Protein AF-A0A3S3R2S1-F1 (afdb_monomer)

Radius of gyration: 17.29 Å; Cα contacts (8 Å, |Δi|>4): 40; chains: 1; bounding box: 43×30×41 Å

Organism: NCBI:txid1859130

Solvent-accessible surface area (backbone atoms only — not comparable to full-atom values): 5576 Å² total; per-residue (Å²): 132,87,82,72,62,73,85,76,42,58,65,68,59,58,54,46,52,56,54,51,52,48,50,60,41,51,45,68,48,100,89,43,82,40,44,58,66,67,61,42,51,50,51,54,60,71,33,42,71,76,83,38,59,52,68,59,55,49,52,50,59,77,46,35,72,58,54,53,49,55,50,53,55,50,53,53,51,52,52,52,50,51,62,64,48,51,67,62,58,58,65,72,76,104

Sequence (94 aa):
PSGFAGEKIHEAARIVAVADVFDALTTKRAYKKAWPFDDAVAEIIRCSGTYFEPRLVRLFQDILPDILQIKKEWDAREQKRKKAVWPIQLDMLR

Mean predicted aligned error: 7.54 Å

Nearest PDB structures (foldseek):
  4r8z-assembly1_B  TM=9.510E-01  e=6.596E-03  Pseudomonas aeruginosa PAO1
  4me4-assembly1_B  TM=9.368E-01  e=1.024E-02  Persephonella marina EX-H1
  6h4h-assembly1_A  TM=3.113E-01  e=8.452E+00  Homo sapiens
  3kh1-assembly1_A  TM=3.347E-01  e=7.938E+00  Paramagnetospirillum magnetotacticum MS-1

InterPro domains:
  IPR037522 HD-GYP domain [PF13487] (1-56)
  IPR037522 HD-GYP domain [PS51832] (1-76)
  IPR052020 Cyclic di-GMP and 3'3'-cGAMP-specific phosphodiesterases [PTHR45228] (1-76)

pLDDT: mean 84.3, std 15.12, range [47.91, 98.0]

Secondary structure (DSSP, 8-state):
-----GGGS-HHHHHHHHHHHHHHHHSPBTTBPPPPHHHHHHHHHHTBTTTB-HHHHHHHHHTHHHHHHHHHHHHHHHHHHHHHHHHHHHTT--

Structure (mmCIF, N/CA/C/O backbone):
data_AF-A0A3S3R2S1-F1
#
_entry.id   AF-A0A3S3R2S1-F1
#
loop_
_atom_site.group_PDB
_atom_site.id
_atom_site.type_symbol
_atom_site.label_atom_id
_atom_site.label_alt_id
_atom_site.label_comp_id
_atom_site.label_asym_id
_atom_site.label_entity_id
_atom_site.label_seq_id
_atom_site.pdbx_PDB_ins_code
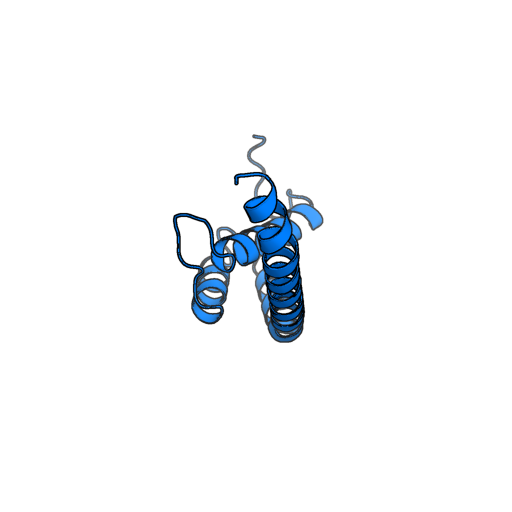_atom_site.Cartn_x
_atom_site.Cartn_y
_atom_site.Cartn_z
_atom_site.occupancy
_atom_site.B_iso_or_equiv
_atom_site.auth_seq_id
_atom_site.auth_comp_id
_atom_site.auth_asym_id
_atom_site.auth_atom_id
_atom_site.pdbx_PDB_model_num
ATOM 1 N N . PRO A 1 1 ? -5.884 20.196 11.730 1.00 47.91 1 PRO A N 1
ATOM 2 C CA . PRO A 1 1 ? -6.423 18.873 11.325 1.00 47.91 1 PRO A CA 1
ATOM 3 C C . PRO A 1 1 ? -7.511 18.400 12.305 1.00 47.91 1 PRO A C 1
ATOM 5 O O . PRO A 1 1 ? -7.293 18.439 13.509 1.00 47.91 1 PRO A O 1
ATOM 8 N N . SER A 1 2 ? -8.683 18.003 11.805 1.00 53.62 2 SER A N 1
ATOM 9 C CA . SER A 1 2 ? -9.932 17.899 12.586 1.00 53.62 2 SER A CA 1
ATOM 10 C C . SER A 1 2 ? -10.112 16.630 13.444 1.00 53.62 2 SER A C 1
ATOM 12 O O . SER A 1 2 ? -11.237 16.306 13.799 1.00 53.62 2 SER A O 1
ATOM 14 N N . GLY A 1 3 ? -9.040 15.904 13.785 1.00 54.81 3 GLY A N 1
ATOM 15 C CA . GLY A 1 3 ? -9.053 14.849 14.818 1.00 54.81 3 GLY A CA 1
ATOM 16 C C . GLY A 1 3 ? -10.063 13.701 14.646 1.00 54.81 3 GLY A C 1
ATOM 17 O O . GLY A 1 3 ? -10.354 13.006 15.617 1.00 54.81 3 GLY A O 1
ATOM 18 N N . PHE A 1 4 ? -10.635 13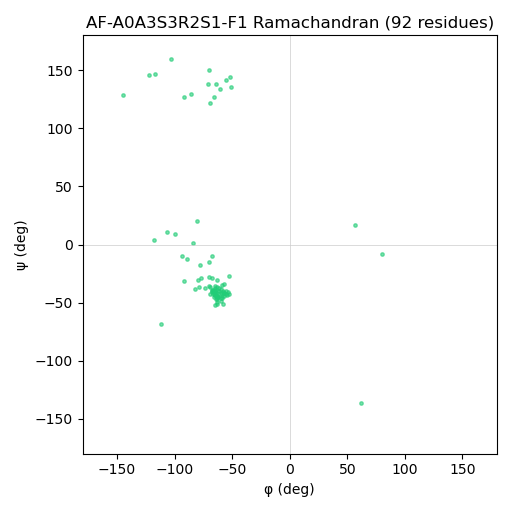.505 13.455 1.00 61.31 4 PHE A N 1
ATOM 19 C CA . PHE A 1 4 ? -11.646 12.474 13.234 1.00 61.31 4 PHE A CA 1
ATOM 20 C C . PHE A 1 4 ? -11.024 11.077 13.273 1.00 61.31 4 PHE A C 1
ATOM 22 O O . PHE A 1 4 ? -9.958 10.850 12.708 1.00 61.31 4 PHE A O 1
ATOM 29 N N . ALA A 1 5 ? -11.718 10.146 13.927 1.00 63.44 5 ALA A N 1
ATOM 30 C CA . ALA A 1 5 ? -11.302 8.760 14.085 1.00 63.44 5 ALA A CA 1
ATOM 31 C C . ALA A 1 5 ? -12.366 7.805 13.523 1.00 63.44 5 ALA A C 1
ATOM 33 O O . ALA A 1 5 ? -13.569 8.068 13.627 1.00 63.44 5 ALA A O 1
ATOM 34 N N . GLY A 1 6 ? -11.909 6.686 12.958 1.00 63.81 6 GLY A N 1
ATOM 35 C CA . GLY A 1 6 ? -12.763 5.585 12.509 1.00 63.81 6 GLY A CA 1
ATOM 36 C C . GLY A 1 6 ? -13.749 5.973 11.404 1.00 63.81 6 GLY A C 1
ATOM 37 O O . GLY A 1 6 ? -13.406 6.681 10.459 1.00 63.81 6 GLY A O 1
ATOM 38 N N . GLU A 1 7 ? -14.994 5.514 11.530 1.00 66.00 7 GLU A N 1
ATOM 39 C CA . GLU A 1 7 ? -16.059 5.682 10.525 1.00 66.00 7 GLU A CA 1
ATOM 40 C C . GLU A 1 7 ? -16.535 7.126 10.334 1.00 66.00 7 GLU A C 1
ATOM 42 O O . GLU A 1 7 ? -17.237 7.424 9.372 1.00 66.00 7 GLU A O 1
ATOM 47 N N . LYS A 1 8 ? -16.108 8.050 11.203 1.00 78.38 8 LYS A N 1
ATOM 48 C CA . LYS A 1 8 ? -16.333 9.490 11.008 1.00 78.38 8 LYS A CA 1
ATOM 49 C C . LYS A 1 8 ? -15.499 10.055 9.853 1.00 78.38 8 LYS A C 1
ATOM 51 O O . LYS A 1 8 ? -15.762 11.162 9.394 1.00 78.38 8 LYS A O 1
ATOM 56 N N . ILE A 1 9 ? -14.494 9.309 9.391 1.00 80.69 9 ILE A N 1
ATOM 57 C CA . ILE A 1 9 ? -13.726 9.616 8.187 1.00 80.69 9 ILE A CA 1
ATOM 58 C C . ILE A 1 9 ? -14.467 9.037 6.979 1.00 80.69 9 ILE A C 1
ATOM 60 O O . ILE A 1 9 ? -14.801 7.848 6.945 1.00 80.69 9 ILE A O 1
ATOM 64 N N . HIS A 1 10 ? -14.678 9.870 5.958 1.00 90.06 10 HIS A N 1
ATOM 65 C CA . HIS A 1 10 ? -15.309 9.451 4.708 1.00 90.06 10 HIS A CA 1
ATOM 66 C C . HIS A 1 10 ? -14.621 8.197 4.141 1.00 90.06 10 HIS A C 1
ATOM 68 O O . HIS A 1 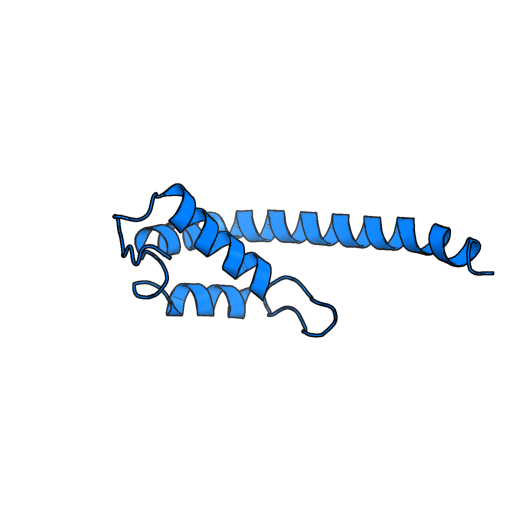10 ? -13.392 8.123 4.113 1.00 90.06 10 HIS A O 1
ATOM 74 N N . GLU A 1 11 ? -15.394 7.207 3.686 1.00 90.94 11 GLU A N 1
ATOM 75 C CA . GLU A 1 11 ? -14.854 5.916 3.223 1.00 90.94 11 GLU A CA 1
ATOM 76 C C . GLU A 1 11 ? -13.790 6.094 2.132 1.00 90.94 11 GLU A C 1
ATOM 78 O O . GLU A 1 11 ? -12.709 5.521 2.229 1.00 90.94 11 GLU A O 1
ATOM 83 N N . ALA A 1 12 ? -14.039 6.987 1.170 1.00 93.31 12 ALA A N 1
ATOM 84 C CA . ALA A 1 12 ? -13.069 7.338 0.132 1.00 93.31 12 ALA A CA 1
ATOM 85 C C . ALA A 1 12 ? -11.700 7.766 0.700 1.00 93.31 12 ALA A C 1
ATOM 87 O O . ALA A 1 12 ? -10.668 7.344 0.191 1.00 93.31 12 ALA A O 1
ATOM 88 N N . ALA A 1 13 ? -11.671 8.551 1.782 1.00 92.94 13 ALA A N 1
ATOM 89 C CA . ALA A 1 13 ? -10.417 8.975 2.402 1.00 92.94 13 ALA A CA 1
ATOM 90 C C . ALA A 1 13 ? -9.698 7.810 3.103 1.00 92.94 13 ALA A C 1
ATOM 92 O O . ALA A 1 13 ? -8.473 7.729 3.048 1.00 92.94 13 ALA A O 1
ATOM 93 N N . ARG A 1 14 ? -10.445 6.875 3.707 1.00 94.06 14 ARG A N 1
ATOM 94 C CA . ARG A 1 14 ? -9.874 5.652 4.297 1.00 94.06 14 ARG A CA 1
ATOM 95 C C . ARG A 1 14 ? -9.294 4.717 3.229 1.00 94.06 14 ARG A C 1
ATOM 97 O O . ARG A 1 14 ? -8.219 4.164 3.440 1.00 94.06 14 ARG A O 1
ATOM 104 N N . ILE A 1 15 ? -9.957 4.586 2.077 1.00 95.38 15 ILE A N 1
ATOM 105 C CA . ILE A 1 15 ? -9.454 3.817 0.924 1.00 95.38 15 ILE A CA 1
ATOM 106 C C . ILE A 1 15 ? -8.166 4.448 0.383 1.00 95.38 15 ILE A C 1
ATOM 108 O O . ILE A 1 15 ? -7.161 3.757 0.218 1.00 95.38 15 ILE A O 1
ATOM 112 N N . VAL A 1 16 ? -8.177 5.765 0.153 1.00 95.50 16 VAL A N 1
ATOM 113 C CA . VAL A 1 16 ? -7.004 6.498 -0.344 1.00 95.50 16 VAL A CA 1
ATOM 114 C C . VAL A 1 16 ? -5.827 6.374 0.620 1.00 95.50 16 VAL A C 1
ATOM 116 O O . VAL A 1 16 ? -4.710 6.190 0.157 1.00 95.50 16 VAL A O 1
ATOM 119 N N . ALA A 1 17 ? -6.054 6.395 1.936 1.00 95.19 17 ALA A N 1
ATOM 120 C CA . ALA A 1 17 ? -4.980 6.229 2.914 1.00 95.19 17 ALA A CA 1
ATOM 121 C C . ALA A 1 17 ? -4.241 4.884 2.772 1.00 95.19 17 ALA A C 1
ATOM 123 O O . ALA A 1 17 ? -3.015 4.854 2.848 1.00 95.19 17 ALA A O 1
ATOM 124 N N . VAL A 1 18 ? -4.960 3.778 2.534 1.00 96.56 18 VAL A N 1
ATOM 125 C CA . VAL A 1 18 ? -4.333 2.464 2.290 1.00 96.56 18 VAL A CA 1
ATOM 126 C C . VAL A 1 18 ? -3.514 2.495 0.997 1.00 96.56 18 VAL A C 1
ATOM 128 O O . VAL A 1 18 ? -2.358 2.070 0.986 1.00 96.56 18 VAL A O 1
ATOM 131 N N . ALA A 1 19 ? -4.095 3.030 -0.080 1.00 95.62 19 ALA A N 1
ATOM 132 C CA . ALA A 1 19 ? -3.444 3.101 -1.386 1.00 95.62 19 ALA A CA 1
ATOM 133 C C . ALA A 1 19 ? -2.184 3.987 -1.374 1.00 95.62 19 ALA A C 1
ATOM 135 O O . ALA A 1 19 ? -1.152 3.590 -1.914 1.00 95.62 19 ALA A O 1
ATOM 136 N N . ASP A 1 20 ? -2.253 5.153 -0.728 1.00 94.88 20 ASP A N 1
ATOM 137 C CA . ASP A 1 20 ? -1.149 6.112 -0.622 1.00 94.88 20 ASP A CA 1
ATOM 138 C C . ASP A 1 20 ? 0.036 5.519 0.149 1.00 94.88 20 ASP A C 1
ATOM 140 O O . ASP A 1 20 ? 1.176 5.575 -0.313 1.00 94.88 20 ASP A O 1
ATOM 144 N N . VAL A 1 21 ? -0.227 4.863 1.285 1.00 95.12 21 VAL A N 1
ATOM 145 C CA . VAL A 1 21 ? 0.831 4.213 2.068 1.00 95.12 21 VAL A CA 1
ATOM 146 C C . VAL A 1 21 ? 1.461 3.058 1.291 1.00 95.12 21 VAL A C 1
ATOM 148 O O . VAL A 1 21 ? 2.689 2.953 1.258 1.00 95.12 21 VAL A O 1
ATOM 151 N N . PHE A 1 22 ? 0.661 2.223 0.623 1.00 95.38 22 PHE A N 1
ATOM 152 C CA . PHE A 1 22 ? 1.190 1.136 -0.200 1.00 95.38 22 PHE A CA 1
ATOM 153 C C . PHE A 1 22 ? 2.105 1.651 -1.322 1.00 95.38 22 PHE A C 1
ATOM 155 O O . PHE A 1 22 ? 3.233 1.168 -1.477 1.00 95.38 22 PHE A O 1
ATOM 162 N N . ASP A 1 23 ? 1.667 2.657 -2.085 1.00 92.56 23 ASP A N 1
ATOM 163 C CA . ASP A 1 23 ? 2.490 3.229 -3.155 1.00 92.56 23 ASP A CA 1
ATOM 164 C C . ASP A 1 23 ? 3.747 3.914 -2.595 1.00 92.56 23 ASP A C 1
ATOM 166 O O . ASP A 1 23 ? 4.847 3.740 -3.123 1.00 92.56 23 ASP A O 1
ATOM 170 N N . ALA A 1 24 ? 3.635 4.621 -1.467 1.00 92.06 24 ALA A N 1
ATOM 171 C CA . ALA A 1 24 ? 4.770 5.277 -0.829 1.00 92.06 24 ALA A CA 1
ATOM 172 C C . ALA A 1 24 ? 5.853 4.293 -0.353 1.00 92.06 24 ALA A C 1
ATOM 174 O O . ALA A 1 24 ? 7.041 4.619 -0.447 1.00 92.06 24 ALA A O 1
ATOM 175 N N . LEU A 1 25 ? 5.465 3.114 0.148 1.00 92.31 25 LEU A N 1
ATOM 176 C CA . LEU A 1 25 ? 6.395 2.062 0.575 1.00 92.31 25 LEU A CA 1
ATOM 177 C C . LEU A 1 25 ? 7.057 1.355 -0.617 1.00 92.31 25 LEU A C 1
ATOM 179 O O . LEU A 1 25 ? 8.246 1.028 -0.567 1.00 92.31 25 LEU A O 1
ATOM 183 N N . THR A 1 26 ? 6.310 1.150 -1.701 1.00 91.94 26 THR A N 1
ATOM 184 C CA . THR A 1 26 ? 6.749 0.353 -2.859 1.00 91.94 26 THR A CA 1
ATOM 185 C C . THR A 1 26 ? 7.396 1.179 -3.973 1.00 91.94 26 THR A C 1
ATOM 187 O O . THR A 1 26 ? 8.018 0.631 -4.882 1.00 91.94 26 THR A O 1
ATOM 190 N N . THR A 1 27 ? 7.321 2.507 -3.908 1.00 86.81 27 THR A N 1
ATOM 191 C CA . THR A 1 27 ? 7.947 3.397 -4.889 1.00 86.81 27 THR A CA 1
ATOM 192 C C . THR A 1 27 ? 9.361 3.808 -4.470 1.00 86.81 27 THR A C 1
ATOM 194 O O . THR A 1 27 ? 9.602 4.359 -3.395 1.00 86.81 27 THR A O 1
ATOM 197 N N . LYS A 1 28 ? 10.334 3.596 -5.370 1.00 76.56 28 LYS A N 1
ATOM 198 C CA . LYS A 1 28 ? 11.728 4.020 -5.167 1.00 76.56 28 LYS A CA 1
ATOM 199 C C . LYS A 1 28 ? 11.819 5.546 -5.221 1.00 76.56 28 LYS A C 1
ATOM 201 O O . LYS A 1 28 ? 11.520 6.155 -6.248 1.00 76.56 28 LYS A O 1
ATOM 206 N N . ARG A 1 29 ? 12.321 6.157 -4.148 1.00 71.75 29 ARG A N 1
ATOM 207 C CA . ARG A 1 29 ? 12.621 7.597 -4.075 1.00 71.75 29 ARG A CA 1
ATOM 208 C C . ARG A 1 29 ? 14.132 7.816 -4.201 1.00 71.75 29 ARG A C 1
ATOM 210 O O . ARG A 1 29 ? 14.909 6.896 -3.957 1.00 71.75 29 ARG A O 1
ATOM 217 N N . ALA A 1 30 ? 14.562 9.026 -4.570 1.00 58.19 30 ALA A N 1
ATOM 218 C CA . ALA A 1 30 ? 15.976 9.351 -4.825 1.00 58.19 30 ALA A CA 1
ATOM 219 C C . ALA A 1 30 ? 16.929 8.964 -3.672 1.00 58.19 30 ALA A C 1
ATOM 221 O O . ALA A 1 30 ? 18.084 8.634 -3.916 1.00 58.19 30 ALA A O 1
ATOM 222 N N . TYR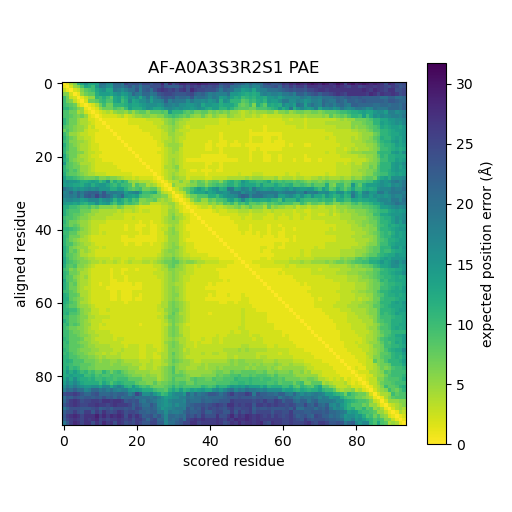 A 1 31 ? 16.414 8.921 -2.439 1.00 57.88 31 TYR A N 1
ATOM 223 C CA . TYR A 1 31 ? 17.185 8.669 -1.219 1.00 57.88 31 TYR A CA 1
ATOM 224 C C . TYR A 1 31 ? 16.768 7.395 -0.462 1.00 57.88 31 TYR A C 1
ATOM 226 O O . TYR A 1 31 ? 17.287 7.131 0.619 1.00 57.88 31 TYR A O 1
ATOM 234 N N . LYS A 1 32 ? 15.828 6.593 -0.990 1.00 56.22 32 LYS A N 1
ATOM 235 C CA . LYS A 1 32 ? 15.320 5.389 -0.310 1.00 56.22 32 LYS A CA 1
ATOM 236 C C . LYS A 1 32 ? 14.996 4.289 -1.319 1.00 56.22 32 LYS A C 1
ATOM 238 O O . LYS A 1 32 ? 14.274 4.517 -2.292 1.00 56.22 32 LYS A O 1
ATOM 243 N N . LYS A 1 33 ? 15.528 3.085 -1.085 1.00 72.06 33 LYS A N 1
ATOM 244 C CA . LYS A 1 33 ? 15.134 1.895 -1.852 1.00 72.06 33 LYS A CA 1
ATOM 245 C C . LYS A 1 33 ? 13.654 1.597 -1.584 1.00 72.06 33 LYS A C 1
ATOM 247 O O . LYS A 1 33 ? 13.212 1.712 -0.442 1.00 72.06 33 LYS A O 1
ATOM 252 N N . ALA A 1 34 ? 12.922 1.243 -2.641 1.00 82.62 34 ALA A N 1
ATOM 253 C CA . ALA A 1 34 ? 11.579 0.687 -2.511 1.00 82.62 34 ALA A CA 1
ATOM 254 C C . ALA A 1 34 ? 11.627 -0.546 -1.608 1.00 82.62 34 ALA A C 1
ATOM 256 O O . ALA A 1 34 ? 12.593 -1.315 -1.676 1.00 82.62 34 ALA A O 1
ATOM 257 N N . TRP A 1 35 ? 10.610 -0.715 -0.771 1.00 87.44 35 TRP A N 1
ATOM 258 C CA . TRP A 1 35 ? 10.447 -1.952 -0.024 1.00 87.44 35 TRP A CA 1
ATOM 259 C C . TRP A 1 35 ? 10.050 -3.089 -0.973 1.00 87.44 35 TRP A C 1
ATOM 261 O O . TRP A 1 35 ? 9.395 -2.832 -1.991 1.00 87.44 35 TRP A O 1
ATOM 271 N N . PRO A 1 36 ? 10.428 -4.341 -0.663 1.00 89.94 36 PRO A N 1
ATOM 272 C CA . PRO A 1 36 ? 9.773 -5.507 -1.239 1.00 89.94 36 PRO A CA 1
ATOM 273 C C . PRO A 1 36 ? 8.254 -5.417 -1.049 1.00 89.94 36 PRO A C 1
ATOM 275 O O . PRO A 1 36 ? 7.782 -4.917 -0.026 1.00 89.94 36 PRO A O 1
ATOM 278 N N . PHE A 1 37 ? 7.485 -5.900 -2.028 1.00 89.62 37 PHE A N 1
ATOM 279 C CA . PHE A 1 37 ? 6.021 -5.861 -1.952 1.00 89.62 37 PHE A CA 1
ATOM 280 C C . PHE A 1 37 ? 5.496 -6.575 -0.705 1.00 89.62 37 PHE A C 1
ATOM 282 O O . PHE A 1 37 ? 4.625 -6.036 -0.028 1.00 89.62 37 PHE A O 1
ATOM 289 N N . ASP A 1 38 ? 6.078 -7.724 -0.370 1.00 90.50 38 ASP A N 1
ATOM 290 C CA . ASP A 1 38 ? 5.668 -8.530 0.781 1.00 90.50 38 ASP A CA 1
ATOM 291 C C . ASP A 1 38 ? 5.845 -7.769 2.103 1.00 90.50 38 ASP A C 1
ATOM 293 O O . ASP A 1 38 ? 4.947 -7.784 2.943 1.00 90.50 38 ASP A O 1
ATOM 297 N N . ASP A 1 39 ? 6.937 -7.012 2.251 1.00 94.25 39 ASP A N 1
ATOM 298 C CA . ASP A 1 39 ? 7.189 -6.191 3.442 1.00 94.25 39 ASP A CA 1
ATOM 299 C C . ASP A 1 39 ? 6.186 -5.031 3.550 1.00 94.25 39 ASP A C 1
ATOM 301 O O . ASP A 1 39 ? 5.694 -4.718 4.635 1.00 94.25 39 ASP A O 1
ATOM 305 N N . ALA A 1 40 ? 5.849 -4.393 2.422 1.00 94.62 40 ALA A N 1
ATOM 306 C CA . ALA A 1 40 ? 4.859 -3.316 2.396 1.00 94.62 40 ALA A CA 1
ATOM 307 C C . ALA A 1 40 ? 3.451 -3.824 2.751 1.00 94.62 40 ALA A C 1
ATOM 309 O O . ALA A 1 40 ? 2.725 -3.175 3.506 1.00 94.62 40 ALA A O 1
ATOM 310 N N . VAL A 1 41 ? 3.076 -4.999 2.242 1.00 94.88 41 VAL A N 1
ATOM 311 C CA . VAL A 1 41 ? 1.803 -5.656 2.564 1.00 94.88 41 VAL A CA 1
ATOM 312 C C . VAL A 1 41 ? 1.767 -6.066 4.035 1.00 94.88 41 VAL A C 1
ATOM 314 O O . VAL A 1 41 ? 0.782 -5.785 4.720 1.00 94.88 41 VAL A O 1
ATOM 317 N N . ALA A 1 42 ? 2.845 -6.666 4.547 1.00 96.50 42 ALA A N 1
ATOM 318 C CA . ALA A 1 42 ? 2.952 -7.056 5.949 1.00 96.50 42 ALA A CA 1
ATOM 319 C C . ALA A 1 42 ? 2.782 -5.854 6.890 1.00 96.50 42 ALA A C 1
ATOM 321 O O . ALA A 1 42 ? 2.077 -5.955 7.895 1.00 96.50 42 ALA A O 1
ATOM 322 N N . GLU A 1 43 ? 3.353 -4.698 6.544 1.00 97.12 43 GLU A N 1
ATOM 323 C CA . GLU A 1 43 ? 3.215 -3.476 7.339 1.00 97.12 43 GLU A CA 1
ATOM 324 C C . GLU A 1 43 ? 1.778 -2.929 7.344 1.00 97.12 43 GLU A C 1
ATOM 326 O O . GLU A 1 43 ? 1.274 -2.518 8.394 1.00 97.12 43 GLU A O 1
ATOM 331 N N . ILE A 1 44 ? 1.077 -2.981 6.206 1.00 97.12 44 ILE A N 1
ATOM 332 C CA . ILE A 1 44 ? -0.342 -2.599 6.120 1.00 97.12 44 ILE A CA 1
ATOM 333 C C . ILE A 1 44 ? -1.206 -3.520 6.986 1.00 97.12 44 ILE A C 1
ATOM 335 O O . ILE A 1 44 ? -2.059 -3.039 7.735 1.00 97.12 44 ILE A O 1
ATOM 339 N N . ILE A 1 45 ? -0.955 -4.832 6.938 1.00 97.06 45 ILE A N 1
ATOM 340 C CA . ILE A 1 45 ? -1.656 -5.821 7.768 1.00 97.06 45 ILE A CA 1
ATOM 341 C C . ILE A 1 45 ? -1.379 -5.565 9.252 1.00 97.06 45 ILE A C 1
ATOM 343 O O . ILE A 1 45 ? -2.315 -5.542 10.053 1.00 97.06 45 ILE A O 1
ATOM 347 N N . ARG A 1 46 ? -0.120 -5.304 9.622 1.00 97.19 46 ARG A N 1
ATOM 348 C CA . ARG A 1 46 ? 0.286 -4.985 11.000 1.00 97.19 46 ARG A CA 1
ATOM 349 C C . ARG A 1 46 ? -0.428 -3.744 11.543 1.00 97.19 46 ARG A C 1
ATOM 351 O O . ARG A 1 46 ? -0.748 -3.687 12.727 1.00 97.19 46 ARG A O 1
ATOM 358 N N . CYS A 1 47 ? -0.691 -2.763 10.684 1.00 95.69 47 CYS A N 1
ATOM 359 C CA . CYS A 1 47 ? -1.383 -1.521 11.028 1.00 95.69 47 CYS A CA 1
ATOM 360 C C . CYS A 1 47 ? -2.925 -1.624 10.998 1.00 95.69 47 CYS A C 1
ATOM 362 O O . CYS A 1 47 ? -3.621 -0.635 11.259 1.00 95.69 47 CYS A O 1
ATOM 364 N N . SER A 1 48 ? -3.479 -2.803 10.702 1.00 96.25 48 SER A N 1
ATOM 365 C CA . SER A 1 48 ? -4.921 -3.067 10.736 1.00 96.25 48 SER A CA 1
ATOM 366 C C . SER A 1 48 ? -5.508 -2.842 12.133 1.00 96.25 48 SER A C 1
ATOM 368 O O . SER A 1 48 ? -4.951 -3.276 13.139 1.00 96.25 48 SER A O 1
ATOM 370 N N . GLY A 1 49 ? -6.636 -2.136 12.212 1.00 90.56 49 GLY A N 1
ATOM 371 C CA . GLY A 1 49 ? -7.332 -1.826 13.466 1.00 90.56 49 GLY A CA 1
ATOM 372 C C . GLY A 1 49 ? -6.745 -0.659 14.261 1.00 90.56 49 GLY A C 1
ATOM 373 O O . GLY A 1 49 ? -7.372 -0.216 15.218 1.00 90.56 49 GLY A O 1
ATOM 374 N N . THR A 1 50 ? -5.583 -0.137 13.860 1.00 90.06 50 THR A N 1
ATOM 375 C CA . THR A 1 50 ? -4.970 1.051 14.471 1.00 90.06 50 THR A CA 1
ATOM 376 C C . THR A 1 50 ? -4.976 2.220 13.495 1.00 90.06 50 THR A C 1
ATOM 378 O O . THR A 1 50 ? -5.719 3.179 13.683 1.00 90.06 50 THR A O 1
ATOM 38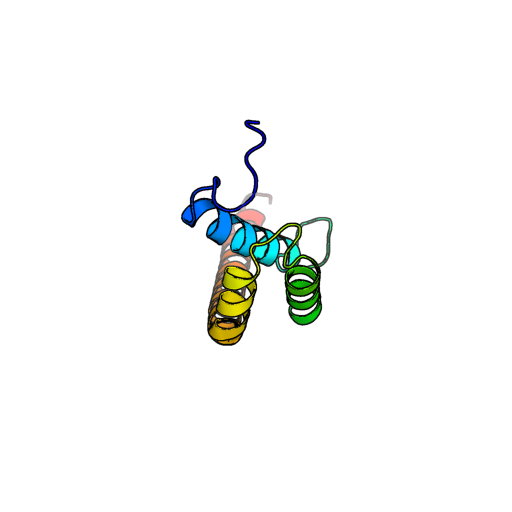1 N N . TYR A 1 51 ? -4.184 2.124 12.429 1.00 89.75 51 TYR A N 1
ATOM 382 C CA . TYR A 1 51 ? -4.080 3.158 11.401 1.00 89.75 51 TYR A CA 1
ATOM 383 C C . TYR A 1 51 ? -5.064 2.921 10.249 1.00 89.75 51 TYR A C 1
ATOM 385 O O . TYR A 1 51 ? -5.579 3.872 9.665 1.00 89.75 51 TYR A O 1
ATOM 393 N N . PHE A 1 52 ? -5.375 1.655 9.958 1.00 94.75 52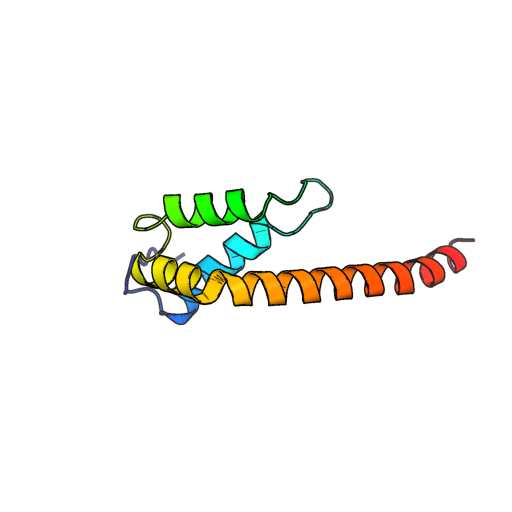 PHE A N 1
ATOM 394 C CA . PHE A 1 52 ? -6.289 1.276 8.884 1.00 94.75 52 PHE A CA 1
ATOM 395 C C . PHE A 1 52 ? -7.531 0.561 9.405 1.00 94.75 52 PHE A C 1
ATOM 397 O O . PHE A 1 52 ? -7.479 -0.217 10.357 1.00 94.75 52 PHE A O 1
ATOM 404 N N . GLU A 1 53 ? -8.661 0.777 8.736 1.00 94.44 53 GLU A N 1
ATOM 405 C CA . GLU A 1 53 ? -9.886 0.031 9.010 1.00 94.44 53 GLU A CA 1
ATOM 406 C C . GLU A 1 53 ? -9.702 -1.456 8.649 1.00 94.44 53 GLU A C 1
ATOM 408 O O . GLU A 1 53 ? -9.379 -1.764 7.497 1.00 94.44 53 GLU A O 1
ATOM 413 N N . PRO A 1 54 ? -9.991 -2.401 9.566 1.00 95.50 54 PRO A N 1
ATOM 414 C CA . PRO A 1 54 ? -9.786 -3.827 9.312 1.00 95.50 54 PRO A CA 1
ATOM 415 C C . PRO A 1 54 ? -10.520 -4.380 8.088 1.00 95.50 54 PRO A C 1
ATOM 417 O O . PRO A 1 54 ? -10.012 -5.276 7.417 1.00 95.50 54 PRO A O 1
ATOM 420 N N . ARG A 1 55 ? -11.717 -3.864 7.776 1.00 96.44 55 ARG A N 1
ATOM 421 C CA . ARG A 1 55 ? -12.482 -4.291 6.596 1.00 96.44 55 ARG A CA 1
ATOM 422 C C . ARG A 1 55 ? -11.777 -3.895 5.299 1.00 96.44 55 ARG A C 1
ATOM 424 O O . ARG A 1 55 ? -11.705 -4.719 4.395 1.00 96.44 55 ARG A O 1
ATOM 431 N N . LEU A 1 56 ? -11.229 -2.682 5.221 1.00 96.56 56 LEU A N 1
ATOM 432 C CA . LEU A 1 56 ? -10.497 -2.227 4.037 1.00 96.56 56 LEU A CA 1
ATOM 433 C C . LEU A 1 56 ? -9.176 -2.978 3.867 1.00 96.56 56 LEU A C 1
ATOM 435 O O . LEU A 1 56 ? -8.819 -3.309 2.745 1.00 96.56 56 LEU A O 1
ATOM 439 N N . VAL A 1 57 ? -8.489 -3.314 4.964 1.00 97.44 57 VAL A N 1
ATOM 440 C CA . VAL A 1 57 ? -7.274 -4.145 4.906 1.00 97.44 57 VAL A CA 1
ATOM 441 C C . VAL A 1 57 ? -7.580 -5.565 4.418 1.00 97.44 57 VAL A C 1
ATOM 443 O O . VAL A 1 57 ? -6.774 -6.147 3.697 1.00 97.44 57 VAL A O 1
ATOM 446 N N . ARG A 1 58 ? -8.739 -6.137 4.773 1.00 97.75 58 ARG A N 1
ATOM 447 C CA . ARG A 1 58 ? -9.187 -7.423 4.208 1.00 97.75 58 ARG A CA 1
ATOM 448 C C . ARG A 1 58 ? -9.460 -7.318 2.710 1.00 97.75 58 ARG A C 1
ATOM 450 O O . ARG A 1 58 ? -8.853 -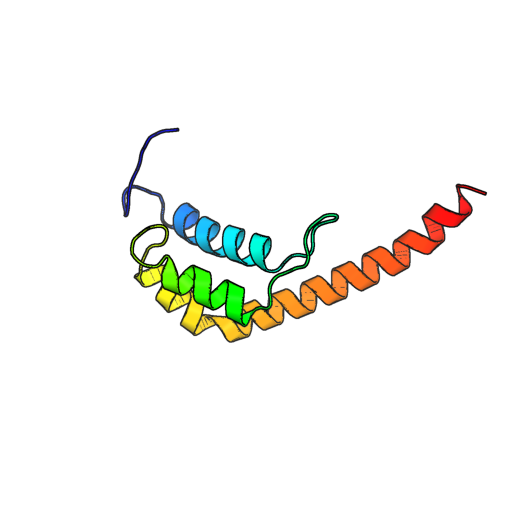8.056 1.951 1.00 97.75 58 ARG A O 1
ATOM 457 N N . LEU A 1 59 ? -10.264 -6.340 2.288 1.00 97.88 59 LEU A N 1
ATOM 458 C CA . LEU A 1 59 ? -10.554 -6.126 0.866 1.00 97.88 59 LEU A CA 1
ATOM 459 C C . LEU A 1 59 ? -9.279 -5.877 0.052 1.00 97.88 59 LEU A C 1
ATOM 461 O O . LEU A 1 59 ? -9.132 -6.427 -1.030 1.00 97.88 59 LEU A O 1
ATOM 465 N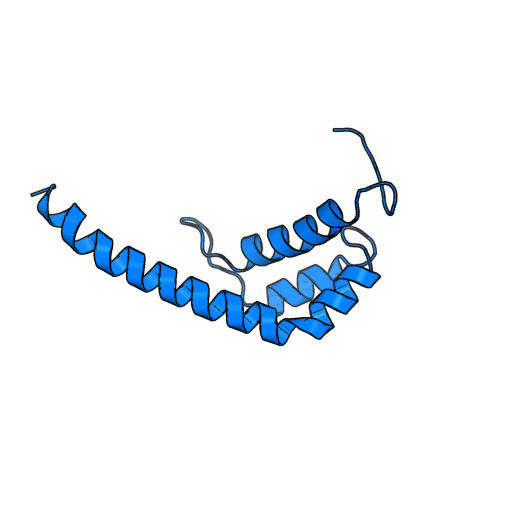 N . PHE A 1 60 ? -8.335 -5.099 0.589 1.00 97.38 60 PHE A N 1
ATOM 466 C CA . PHE A 1 60 ? -7.022 -4.879 -0.017 1.00 97.38 60 PHE A CA 1
ATOM 467 C C . PHE A 1 60 ? -6.255 -6.190 -0.244 1.00 97.38 60 PHE A C 1
ATOM 469 O O . PHE A 1 60 ? -5.648 -6.349 -1.298 1.00 97.38 60 PHE A O 1
ATOM 476 N N . GLN A 1 61 ? -6.293 -7.127 0.710 1.00 96.81 61 GLN A N 1
ATOM 477 C CA . GLN A 1 61 ? -5.673 -8.447 0.550 1.00 96.81 61 GLN A CA 1
ATOM 478 C C . GLN A 1 61 ? -6.384 -9.283 -0.519 1.00 96.81 61 GLN A C 1
ATOM 480 O O . G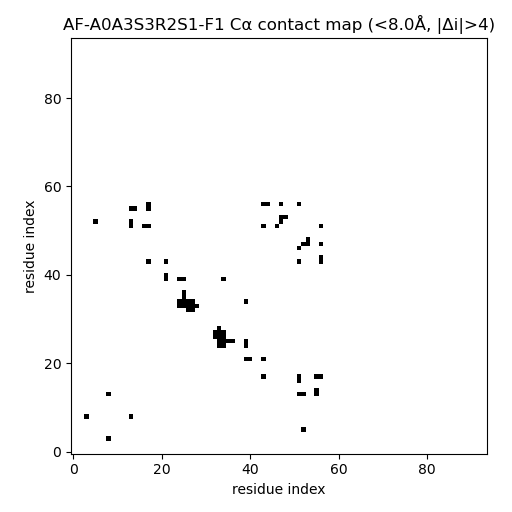LN A 1 61 ? -5.709 -9.917 -1.326 1.00 96.81 61 GLN A O 1
ATOM 485 N N . ASP A 1 62 ? -7.718 -9.236 -0.564 1.00 98.00 62 ASP A N 1
ATOM 486 C CA . ASP A 1 62 ? -8.515 -9.992 -1.538 1.00 98.00 62 ASP A CA 1
ATOM 487 C C . ASP A 1 62 ? -8.194 -9.578 -2.986 1.00 98.00 62 ASP A C 1
ATOM 489 O O . ASP A 1 62 ? -8.117 -10.429 -3.870 1.00 98.00 62 ASP A O 1
ATOM 493 N N . ILE A 1 63 ? -7.950 -8.282 -3.225 1.00 97.25 63 ILE A N 1
ATOM 494 C CA . ILE A 1 63 ? -7.603 -7.739 -4.553 1.00 97.25 63 ILE A CA 1
ATOM 495 C C . ILE A 1 63 ? -6.098 -7.507 -4.754 1.00 97.25 63 ILE A C 1
ATOM 497 O O . ILE A 1 63 ? -5.682 -6.893 -5.739 1.00 97.25 63 ILE A O 1
ATOM 501 N N . LEU A 1 64 ? -5.253 -7.973 -3.829 1.00 96.12 64 LEU A N 1
ATOM 502 C CA . LEU A 1 64 ? -3.810 -7.740 -3.879 1.00 96.12 64 LEU A CA 1
ATOM 503 C C . LEU A 1 64 ? -3.159 -8.195 -5.202 1.00 96.12 64 LEU A C 1
ATOM 505 O O . LEU A 1 64 ? -2.311 -7.452 -5.706 1.00 96.12 64 LEU A O 1
ATOM 509 N N . PRO A 1 65 ? -3.532 -9.342 -5.812 1.00 95.81 65 PRO A N 1
ATOM 510 C CA . PRO A 1 65 ? -2.980 -9.743 -7.107 1.00 95.81 65 PRO A CA 1
ATOM 511 C C . PRO A 1 65 ? -3.167 -8.678 -8.199 1.00 95.81 65 PRO A C 1
ATOM 513 O O . PRO A 1 65 ? -2.213 -8.371 -8.921 1.00 95.81 65 PRO A O 1
ATOM 516 N N . ASP A 1 66 ? -4.347 -8.057 -8.259 1.00 97.25 66 ASP A N 1
ATOM 517 C CA . ASP A 1 66 ? -4.676 -7.022 -9.243 1.00 97.25 66 ASP A CA 1
ATOM 518 C C . ASP A 1 66 ? -3.877 -5.741 -8.981 1.00 97.25 66 ASP A C 1
ATOM 520 O O . ASP A 1 66 ? -3.308 -5.148 -9.900 1.00 97.25 66 ASP A O 1
ATOM 524 N N . ILE A 1 67 ? -3.753 -5.343 -7.710 1.00 95.50 67 ILE A N 1
ATOM 525 C CA . ILE A 1 67 ? -2.939 -4.190 -7.297 1.00 95.50 67 ILE A CA 1
ATOM 526 C C . ILE A 1 67 ? -1.478 -4.383 -7.725 1.00 95.50 67 ILE A C 1
ATOM 528 O O . ILE A 1 67 ? -0.865 -3.476 -8.296 1.00 95.50 67 ILE A O 1
ATOM 532 N N . LEU A 1 68 ? -0.914 -5.571 -7.485 1.00 93.31 68 LEU A N 1
ATOM 533 C CA . LEU A 1 68 ? 0.463 -5.890 -7.864 1.00 93.31 68 LEU A CA 1
ATOM 534 C C . LEU A 1 68 ? 0.651 -5.896 -9.382 1.00 93.31 68 LEU A C 1
ATOM 536 O O . LEU A 1 68 ? 1.697 -5.454 -9.867 1.00 93.31 68 LEU A O 1
ATOM 540 N N . GLN A 1 69 ? -0.338 -6.370 -10.140 1.00 94.50 69 GLN A N 1
ATOM 541 C CA . GLN A 1 69 ? -0.306 -6.296 -11.596 1.00 94.50 69 GLN A CA 1
ATOM 542 C C . GLN A 1 69 ? -0.290 -4.838 -12.076 1.00 94.50 69 GLN A C 1
ATOM 544 O O . GLN A 1 69 ? 0.611 -4.457 -12.829 1.00 94.50 69 GLN A O 1
ATOM 549 N N . ILE A 1 70 ? -1.212 -4.004 -11.585 1.00 94.44 70 ILE A N 1
ATOM 550 C CA . ILE A 1 70 ? -1.292 -2.576 -11.931 1.00 94.44 70 ILE A CA 1
ATOM 551 C C . ILE A 1 70 ? 0.030 -1.869 -11.613 1.00 94.44 70 ILE A C 1
ATOM 553 O O . ILE A 1 70 ? 0.545 -1.104 -12.434 1.00 94.44 70 ILE A O 1
ATOM 557 N N . LYS A 1 71 ? 0.617 -2.152 -10.445 1.00 90.44 71 LYS A N 1
ATOM 558 C CA . LYS A 1 71 ? 1.892 -1.565 -10.023 1.00 90.44 71 LYS A CA 1
ATOM 559 C C . LYS A 1 71 ? 3.040 -1.955 -10.953 1.00 90.44 71 LYS A C 1
ATOM 561 O O . LYS A 1 71 ? 3.780 -1.081 -11.404 1.00 90.44 71 LYS A O 1
ATOM 566 N N . LYS A 1 72 ? 3.158 -3.239 -11.309 1.00 90.75 72 LYS A N 1
ATOM 567 C CA . LYS A 1 72 ? 4.171 -3.721 -12.267 1.00 90.75 72 LYS A CA 1
ATOM 568 C C . LYS A 1 72 ? 4.037 -3.036 -13.626 1.00 90.75 72 LYS A C 1
ATOM 570 O O . LYS A 1 72 ? 5.041 -2.618 -14.205 1.00 90.75 72 LYS A O 1
ATOM 575 N N . GLU A 1 73 ? 2.812 -2.899 -14.133 1.00 93.00 73 GLU A N 1
ATOM 576 C CA . GLU A 1 73 ? 2.552 -2.219 -15.403 1.00 93.00 73 GLU A CA 1
ATOM 577 C C . GLU A 1 73 ? 2.962 -0.742 -15.358 1.00 93.00 73 GLU A C 1
ATOM 579 O O . GLU A 1 73 ? 3.620 -0.254 -16.281 1.00 93.00 73 GLU A O 1
ATOM 584 N N . TRP A 1 74 ? 2.619 -0.032 -14.282 1.00 90.69 74 TRP A N 1
ATOM 585 C CA . TRP A 1 74 ? 2.994 1.370 -14.092 1.00 90.69 74 TRP A CA 1
ATOM 586 C C . TRP A 1 74 ? 4.501 1.569 -13.950 1.00 90.69 74 TRP A C 1
ATOM 588 O O . TRP A 1 74 ? 5.063 2.448 -14.605 1.00 90.69 74 TRP A O 1
ATOM 598 N N . ASP A 1 75 ? 5.179 0.724 -13.176 1.00 88.00 75 ASP A N 1
ATOM 599 C CA . ASP A 1 75 ? 6.631 0.794 -13.020 1.00 88.00 75 ASP A CA 1
ATOM 600 C C . ASP A 1 75 ? 7.343 0.558 -14.364 1.00 88.00 75 ASP A C 1
ATOM 602 O O . ASP A 1 75 ? 8.294 1.269 -14.705 1.00 88.00 75 ASP A O 1
ATOM 606 N N . ALA A 1 76 ? 6.853 -0.383 -15.179 1.00 88.75 76 ALA A N 1
ATOM 607 C CA . ALA A 1 76 ? 7.375 -0.618 -16.524 1.00 88.75 76 ALA A CA 1
ATOM 608 C C . ALA A 1 76 ? 7.159 0.592 -17.454 1.00 88.75 76 ALA A C 1
ATOM 610 O O . ALA A 1 76 ? 8.066 0.961 -18.211 1.00 88.75 76 ALA A O 1
ATOM 611 N N . ARG A 1 77 ? 5.984 1.235 -17.395 1.00 89.38 77 ARG A N 1
ATOM 612 C CA . ARG A 1 77 ? 5.683 2.467 -18.151 1.00 89.38 77 ARG A CA 1
ATOM 613 C C . ARG A 1 77 ? 6.604 3.615 -17.737 1.00 89.38 77 ARG A C 1
ATOM 615 O O . ARG A 1 77 ? 7.191 4.265 -18.601 1.00 89.38 77 ARG A O 1
ATOM 622 N N . GLU A 1 78 ? 6.808 3.813 -16.439 1.00 87.00 78 GLU A N 1
ATOM 623 C CA . GLU A 1 78 ? 7.680 4.861 -15.900 1.00 87.00 78 GLU A CA 1
ATOM 624 C C . GLU A 1 78 ? 9.150 4.657 -16.278 1.00 87.00 78 GLU A C 1
ATOM 626 O O . GLU A 1 78 ? 9.851 5.611 -16.625 1.00 87.00 78 GLU A O 1
ATOM 631 N N . GLN A 1 79 ? 9.631 3.413 -16.271 1.00 83.81 79 GLN A N 1
ATOM 632 C CA . GLN A 1 79 ? 10.983 3.100 -16.732 1.00 83.81 79 GLN A CA 1
ATOM 633 C C . GLN A 1 79 ? 11.159 3.380 -18.227 1.00 83.81 79 GLN A C 1
ATOM 635 O O . GLN A 1 79 ? 12.169 3.971 -18.616 1.00 83.81 79 GLN A O 1
ATOM 640 N N . LYS A 1 80 ? 10.181 3.001 -19.064 1.00 85.88 80 LYS A N 1
ATOM 641 C CA . LYS A 1 80 ? 10.184 3.334 -20.498 1.00 85.88 80 LYS A CA 1
ATOM 642 C C . LYS A 1 80 ? 10.196 4.849 -20.711 1.00 85.88 80 LYS A C 1
ATOM 644 O O . LYS A 1 80 ? 11.025 5.336 -21.475 1.00 85.88 80 LYS A O 1
ATOM 649 N N . ARG A 1 81 ? 9.356 5.596 -19.984 1.00 85.62 81 ARG A N 1
ATOM 650 C CA . ARG A 1 81 ? 9.299 7.066 -20.036 1.00 85.62 81 ARG A CA 1
ATOM 651 C C . ARG A 1 81 ? 10.646 7.696 -19.691 1.00 85.62 81 ARG A C 1
ATOM 653 O O . ARG A 1 81 ? 11.162 8.491 -20.469 1.00 85.62 81 ARG A O 1
ATOM 660 N N . LYS A 1 82 ? 11.264 7.303 -18.572 1.00 80.12 82 LYS A N 1
ATOM 661 C CA . LYS A 1 82 ? 12.580 7.825 -18.157 1.00 80.12 82 LYS A CA 1
ATOM 662 C C . LYS A 1 82 ? 13.666 7.546 -19.197 1.00 80.12 82 LYS A C 1
ATOM 664 O O . LYS A 1 82 ? 14.437 8.447 -19.504 1.00 80.12 82 LYS A O 1
ATOM 669 N N . LYS A 1 83 ? 13.695 6.338 -19.772 1.00 78.06 83 LYS A N 1
ATOM 670 C CA . LYS A 1 83 ? 14.641 5.967 -20.840 1.00 78.06 83 LYS A CA 1
ATOM 671 C C . LYS A 1 83 ? 14.401 6.707 -22.156 1.00 78.06 83 LYS A C 1
ATOM 673 O O . LYS A 1 83 ? 15.355 6.886 -22.894 1.00 78.06 83 LYS A O 1
ATOM 678 N N . ALA A 1 84 ? 13.169 7.113 -22.457 1.00 79.62 84 ALA A N 1
ATOM 679 C CA . ALA A 1 84 ? 12.853 7.900 -23.650 1.00 79.62 84 ALA A CA 1
ATOM 680 C C . ALA A 1 84 ? 13.186 9.393 -23.479 1.00 79.62 84 ALA A C 1
ATOM 682 O O . ALA A 1 84 ? 13.548 10.054 -24.444 1.00 79.62 84 ALA A O 1
ATOM 683 N N . VAL A 1 85 ? 13.094 9.916 -22.251 1.00 73.25 85 VAL A N 1
ATOM 684 C CA . VAL A 1 85 ? 13.390 11.324 -21.929 1.00 73.25 85 VAL A CA 1
ATOM 685 C C . VAL A 1 85 ? 14.893 11.573 -21.737 1.00 73.25 85 VAL A C 1
ATOM 687 O O . VAL A 1 85 ? 15.407 12.593 -22.190 1.00 73.25 85 VAL A O 1
ATOM 690 N N . TRP A 1 86 ? 15.619 10.637 -21.112 1.00 62.22 86 TRP A N 1
ATOM 691 C CA . TRP A 1 86 ? 17.063 10.759 -20.848 1.00 62.22 86 TRP A CA 1
ATOM 692 C C . TRP A 1 86 ? 17.936 11.083 -22.082 1.00 62.22 86 TRP A C 1
ATOM 694 O O . TRP A 1 86 ? 18.809 11.940 -21.956 1.00 62.22 86 TRP A O 1
ATOM 704 N N . PRO A 1 87 ? 17.719 10.475 -23.266 1.00 59.69 87 PRO A N 1
ATOM 705 C CA . PRO A 1 87 ? 18.476 10.789 -24.478 1.00 59.69 87 PRO A CA 1
ATOM 706 C C . PRO A 1 87 ? 18.279 12.228 -24.964 1.00 59.69 87 PRO A C 1
ATOM 708 O O . PRO A 1 87 ? 19.203 12.808 -25.513 1.00 59.69 87 PRO A O 1
ATOM 711 N N . ILE A 1 88 ? 17.102 12.820 -24.731 1.00 59.19 88 ILE A N 1
ATOM 712 C CA . ILE A 1 88 ? 16.758 14.167 -25.211 1.00 59.19 88 ILE A CA 1
ATOM 713 C C . ILE A 1 88 ? 17.390 15.244 -24.312 1.00 59.19 88 ILE A C 1
ATOM 715 O O . ILE A 1 88 ? 17.836 16.276 -24.800 1.00 59.19 88 ILE A O 1
ATOM 719 N N . GLN A 1 89 ? 17.468 15.008 -22.995 1.00 54.31 89 GLN A N 1
ATOM 720 C CA . GLN A 1 89 ? 18.066 15.967 -22.054 1.00 54.31 89 GLN A CA 1
ATOM 721 C C . GLN A 1 89 ? 19.602 15.982 -22.073 1.00 54.31 89 GLN A C 1
ATOM 723 O O . GLN A 1 89 ? 20.186 17.024 -21.783 1.00 54.31 89 GLN A O 1
ATOM 728 N N . LEU A 1 90 ? 20.266 14.868 -22.411 1.00 54.09 90 LEU A N 1
ATOM 729 C CA . LEU A 1 90 ? 21.732 14.844 -22.522 1.00 54.09 90 LEU A CA 1
ATOM 730 C C . LEU A 1 90 ? 22.255 15.627 -23.740 1.00 54.09 90 LEU A C 1
ATOM 732 O O . LEU A 1 90 ? 23.366 16.143 -23.674 1.00 54.09 90 LEU A O 1
ATOM 736 N N . ASP A 1 91 ? 21.463 15.737 -24.810 1.00 55.44 91 ASP A N 1
ATOM 737 C CA . ASP A 1 91 ? 21.834 16.460 -26.039 1.00 55.44 91 ASP A CA 1
ATOM 738 C C . ASP A 1 91 ? 21.699 17.992 -25.903 1.00 55.44 91 ASP A C 1
ATOM 740 O O . ASP A 1 91 ? 22.299 18.735 -26.667 1.00 55.44 91 ASP A O 1
ATOM 744 N N . MET A 1 92 ? 20.950 18.487 -24.905 1.00 53.56 92 MET A N 1
ATOM 745 C CA . MET A 1 92 ? 20.815 19.926 -24.593 1.00 53.56 92 MET A CA 1
ATOM 746 C C . MET A 1 92 ? 21.869 20.459 -23.607 1.00 53.56 92 MET A C 1
ATOM 748 O O . MET A 1 92 ? 21.963 21.667 -23.407 1.00 53.56 92 MET A O 1
ATOM 752 N N . LEU A 1 93 ? 22.616 19.570 -22.946 1.00 51.72 93 LEU A N 1
ATOM 753 C CA . LEU A 1 93 ? 23.652 19.913 -21.959 1.00 51.72 93 LEU A CA 1
ATOM 754 C C . LEU A 1 93 ? 25.079 19.696 -22.497 1.00 51.72 93 LEU A C 1
ATOM 756 O O . LEU A 1 93 ? 26.034 19.728 -21.718 1.00 51.72 93 LEU A O 1
ATOM 760 N N . ARG A 1 94 ? 25.218 19.457 -23.805 1.00 48.19 94 ARG A N 1
ATOM 761 C CA . ARG A 1 94 ? 26.487 19.460 -24.539 1.00 48.19 94 ARG A CA 1
ATOM 762 C C . ARG A 1 94 ? 26.595 20.686 -25.429 1.00 48.19 94 ARG A C 1
ATOM 764 O O . ARG A 1 94 ? 25.544 21.137 -25.927 1.00 48.19 94 ARG A O 1
#

Foldseek 3Di:
DPPDDDPSDDVVVLLVVLVVQLCVQQDDDPPDGRDDSVVSLVVSCVCDPPSHDVVSNVVCVVCVVVVVVVVVVVVVVVVVVCVVVVVVVVVVVD